Protein AF-A0A150FTP8-F1 (afdb_monomer_lite)

pLDDT: mean 82.49, std 13.51, range [44.56, 94.75]

Sequence (141 aa):
MAWLRERGCEWGYSCFSDAAGSGCEEAVEWLMARGCPMEANGYAYTAACRNGDLAMARLLRRLGVPWGPAGDVVSRALHDSPLPMVRWLLEAGCPVGDYEAARAAAVGRPSGREEALGLLEAHRQRTRGAVAGVGGPVGSY

Foldseek 3Di:
DVVVVVVPPQQDQCQLLVCLLVVPLVSNVVCLVVVNDADLQQSSLLSCLQVLPPVSNVSCVVSVRHNHDAQPSQLSSLQHGDLVSNLVCLVSVRHNDDLVSSLVSLCNHPDPSVVSVVSSVVSVVVVVVVVVPVDDDPDDD

Radius of gyration: 18.3 Å; chains: 1; bounding box: 52×51×44 Å

Structure (mmCIF, N/CA/C/O backbone):
data_AF-A0A150FTP8-F1
#
_entry.id   AF-A0A150FTP8-F1
#
loop_
_atom_site.group_PDB
_atom_site.id
_atom_site.type_symbol
_atom_site.label_atom_id
_atom_site.label_alt_id
_atom_site.label_comp_id
_atom_site.label_asym_id
_atom_site.label_entity_id
_atom_site.label_seq_id
_atom_site.pdbx_PDB_ins_code
_atom_site.Cartn_x
_atom_site.Cartn_y
_atom_site.Cartn_z
_atom_site.occupancy
_atom_site.B_iso_or_equiv
_atom_site.auth_seq_id
_atom_site.auth_comp_id
_atom_site.auth_asym_id
_atom_site.auth_atom_id
_atom_site.pdbx_PDB_model_num
ATOM 1 N N . MET A 1 1 ? 14.332 6.116 -25.114 1.00 53.44 1 MET A N 1
ATOM 2 C CA . MET A 1 1 ? 14.615 4.922 -24.279 1.00 53.44 1 MET A CA 1
ATOM 3 C C . MET A 1 1 ? 14.821 3.608 -25.051 1.00 53.44 1 MET A C 1
ATOM 5 O O . MET A 1 1 ? 15.335 2.671 -24.459 1.00 53.44 1 MET A O 1
ATOM 9 N N . ALA A 1 2 ? 14.499 3.493 -26.353 1.00 50.91 2 ALA A N 1
ATOM 10 C CA . ALA A 1 2 ? 14.759 2.261 -27.125 1.00 50.91 2 ALA A CA 1
ATOM 11 C C . ALA A 1 2 ? 16.260 1.916 -27.285 1.00 50.91 2 ALA A C 1
ATOM 13 O O . ALA A 1 2 ? 16.610 0.745 -27.350 1.00 50.91 2 ALA A O 1
ATOM 14 N N . TRP A 1 3 ? 17.136 2.925 -27.247 1.00 54.19 3 TRP A N 1
ATOM 15 C CA . TRP A 1 3 ? 18.585 2.791 -27.449 1.00 54.19 3 TRP A CA 1
ATOM 16 C C . TRP A 1 3 ? 19.330 2.027 -26.332 1.00 54.19 3 TRP A C 1
ATOM 18 O O . TRP A 1 3 ? 20.405 1.488 -26.568 1.00 54.19 3 TRP A O 1
ATOM 28 N N . LEU A 1 4 ? 18.766 1.939 -25.118 1.00 51.25 4 LEU A N 1
ATOM 29 C CA . LEU A 1 4 ? 19.388 1.217 -23.994 1.00 51.25 4 LEU A CA 1
ATOM 30 C C . LEU A 1 4 ? 19.169 -0.308 -24.062 1.00 51.25 4 LEU A C 1
ATOM 32 O O . LEU A 1 4 ? 20.025 -1.058 -23.598 1.00 51.25 4 LEU A O 1
ATOM 36 N N . ARG A 1 5 ? 18.081 -0.780 -24.699 1.00 49.16 5 ARG A N 1
ATOM 37 C CA . ARG A 1 5 ? 17.790 -2.224 -24.857 1.00 49.16 5 ARG A CA 1
ATOM 38 C C . ARG A 1 5 ? 18.794 -2.932 -25.763 1.00 49.16 5 ARG A C 1
ATOM 40 O O . ARG A 1 5 ? 19.133 -4.079 -25.506 1.00 49.16 5 ARG A O 1
ATOM 47 N N . GLU A 1 6 ? 19.270 -2.259 -26.807 1.00 49.81 6 GLU A N 1
ATOM 48 C CA . GLU A 1 6 ? 20.222 -2.837 -27.767 1.00 49.81 6 GLU A CA 1
ATOM 49 C C . GLU A 1 6 ? 21.639 -2.982 -27.197 1.00 49.81 6 GLU A C 1
ATOM 51 O O . GLU A 1 6 ? 22.459 -3.695 -27.765 1.00 49.81 6 GLU A O 1
ATOM 56 N N . ARG A 1 7 ? 21.934 -2.342 -26.057 1.00 50.38 7 ARG A N 1
ATOM 57 C CA . ARG A 1 7 ? 23.274 -2.330 -25.448 1.00 50.38 7 ARG A CA 1
ATOM 58 C C . ARG A 1 7 ? 23.405 -3.236 -24.222 1.00 50.38 7 ARG A C 1
ATOM 60 O O . ARG A 1 7 ? 24.397 -3.134 -23.511 1.00 50.38 7 ARG A O 1
ATOM 67 N N . GLY A 1 8 ? 22.431 -4.116 -23.976 1.00 47.84 8 GLY A N 1
ATOM 68 C CA . GLY A 1 8 ? 22.521 -5.112 -22.904 1.00 47.84 8 GLY A CA 1
ATOM 69 C C . GLY A 1 8 ? 22.407 -4.537 -21.491 1.00 47.84 8 GLY A C 1
ATOM 70 O O . GLY A 1 8 ? 22.819 -5.194 -20.541 1.00 47.84 8 GLY A O 1
ATOM 71 N N . CYS A 1 9 ? 21.850 -3.331 -21.324 1.00 48.56 9 CYS A N 1
ATOM 72 C CA . CYS A 1 9 ? 21.429 -2.881 -20.002 1.00 48.56 9 CYS A CA 1
ATOM 73 C C . CYS A 1 9 ? 20.197 -3.693 -19.603 1.00 48.56 9 CYS A C 1
ATOM 75 O O . CYS A 1 9 ? 19.076 -3.384 -20.015 1.00 48.56 9 CYS A O 1
ATOM 77 N N . GLU A 1 10 ? 20.433 -4.764 -18.846 1.00 59.09 10 GLU A N 1
ATOM 78 C CA . GLU A 1 10 ? 19.392 -5.482 -18.123 1.00 59.09 10 GLU A CA 1
ATOM 79 C C . GLU A 1 10 ? 18.539 -4.468 -17.356 1.00 59.09 10 GLU A C 1
ATOM 81 O O . GLU A 1 10 ? 19.054 -3.471 -16.837 1.00 59.09 10 GLU A O 1
ATOM 86 N N . TRP A 1 11 ? 17.223 -4.682 -17.345 1.00 64.19 11 TRP A N 1
ATOM 87 C CA . TRP A 1 11 ? 16.321 -3.868 -16.543 1.00 64.19 11 TRP A CA 1
ATOM 88 C C . TRP A 1 11 ? 16.862 -3.851 -15.118 1.00 64.19 11 TRP A C 1
ATOM 90 O O . TRP A 1 11 ? 16.977 -4.904 -14.491 1.00 64.19 11 TRP A O 1
ATOM 100 N N . GLY A 1 12 ? 17.231 -2.670 -14.621 1.00 66.25 12 GLY A N 1
ATOM 101 C CA . GLY A 1 12 ? 17.565 -2.538 -13.213 1.00 66.25 12 GLY A CA 1
ATOM 102 C C . GLY A 1 12 ? 16.376 -3.045 -12.407 1.00 66.25 12 GLY A C 1
ATOM 103 O O . GLY A 1 12 ? 15.234 -2.735 -12.752 1.00 66.25 12 GLY A O 1
ATOM 104 N N . TYR A 1 13 ? 16.635 -3.836 -11.364 1.00 64.75 13 TYR A N 1
ATOM 105 C CA . TYR A 1 13 ? 15.581 -4.425 -10.534 1.00 64.75 13 TYR A CA 1
ATOM 106 C C . TYR A 1 13 ? 14.560 -3.362 -10.069 1.00 64.75 13 TYR A C 1
ATOM 108 O O . TYR A 1 13 ? 13.361 -3.617 -10.120 1.00 64.75 13 TYR A O 1
ATOM 116 N N . SER A 1 14 ? 15.013 -2.127 -9.804 1.00 74.19 14 SER A N 1
ATOM 117 C CA . SER A 1 14 ? 14.173 -1.003 -9.371 1.00 74.19 14 SER A CA 1
ATOM 118 C C . SER A 1 14 ? 13.474 -0.209 -10.484 1.00 74.19 14 SER A C 1
ATOM 120 O O . SER A 1 14 ? 12.666 0.660 -10.175 1.00 74.19 14 SER A O 1
ATOM 122 N N . CYS A 1 15 ? 13.742 -0.451 -11.776 1.00 81.06 15 CYS A N 1
ATOM 123 C CA . CYS A 1 15 ? 13.248 0.422 -12.855 1.00 81.06 15 CYS A CA 1
ATOM 124 C C . CYS A 1 15 ? 11.716 0.548 -12.873 1.00 81.06 15 CYS A C 1
ATOM 126 O O . CYS A 1 15 ? 11.180 1.624 -13.138 1.00 81.06 15 CYS A O 1
ATOM 128 N N . PHE A 1 16 ? 11.009 -0.548 -12.591 1.00 83.56 16 PHE A N 1
ATOM 129 C CA . PHE A 1 16 ? 9.548 -0.557 -12.527 1.00 83.56 16 PHE A CA 1
ATOM 130 C C . PHE A 1 16 ? 9.026 0.215 -11.309 1.00 83.56 16 PHE A C 1
ATOM 132 O O . PHE A 1 16 ? 8.082 0.999 -11.407 1.00 83.56 16 PHE A O 1
ATOM 139 N N . SER A 1 17 ? 9.663 0.013 -10.162 1.00 80.88 17 SER A N 1
ATOM 140 C CA . SER A 1 17 ? 9.336 0.638 -8.884 1.00 80.88 17 SER A CA 1
ATOM 141 C C . SER A 1 17 ? 9.614 2.145 -8.902 1.00 80.88 17 SER A C 1
ATOM 143 O O . SER A 1 17 ? 8.811 2.917 -8.380 1.00 80.88 17 SER A O 1
ATOM 145 N N . ASP A 1 18 ? 10.689 2.568 -9.565 1.00 84.81 18 ASP A N 1
ATOM 146 C CA . ASP A 1 18 ? 11.039 3.973 -9.782 1.00 84.81 18 ASP A CA 1
ATOM 147 C C . ASP A 1 18 ? 10.026 4.661 -10.711 1.00 84.81 18 ASP A C 1
ATOM 149 O O . ASP A 1 18 ? 9.568 5.769 -10.422 1.00 84.81 18 ASP A O 1
ATOM 153 N N . ALA A 1 19 ? 9.596 3.985 -11.784 1.00 87.25 19 ALA A N 1
ATOM 154 C CA . ALA A 1 19 ? 8.534 4.486 -12.656 1.00 87.25 19 ALA A CA 1
ATOM 155 C C . ALA A 1 19 ? 7.211 4.651 -11.888 1.00 87.25 19 ALA A C 1
ATOM 157 O O . ALA A 1 19 ? 6.606 5.723 -11.934 1.00 87.25 19 ALA A O 1
ATOM 158 N N . ALA A 1 20 ? 6.810 3.645 -11.104 1.00 86.00 20 ALA A N 1
ATOM 159 C CA . ALA A 1 20 ? 5.631 3.732 -10.243 1.00 86.00 20 ALA A CA 1
ATOM 160 C C . ALA A 1 20 ? 5.752 4.864 -9.207 1.00 86.00 20 ALA A C 1
ATOM 162 O O . ALA A 1 20 ? 4.803 5.613 -8.985 1.00 86.00 20 ALA A O 1
ATOM 163 N N . GLY A 1 21 ? 6.934 5.039 -8.609 1.00 85.12 21 GLY A N 1
ATOM 164 C CA . GLY A 1 21 ? 7.209 6.108 -7.650 1.00 85.12 21 GLY A CA 1
ATOM 165 C C . GLY A 1 21 ? 7.217 7.512 -8.254 1.00 85.12 21 GLY A C 1
ATOM 166 O O . GLY A 1 21 ? 6.966 8.475 -7.532 1.00 85.12 21 GLY A O 1
ATOM 167 N N . SER A 1 22 ? 7.452 7.638 -9.560 1.00 87.12 22 SER A N 1
ATOM 168 C CA . SER A 1 22 ? 7.334 8.913 -10.278 1.00 87.12 22 SER A CA 1
ATOM 169 C C . SER A 1 22 ? 5.894 9.300 -10.634 1.00 87.12 22 SER A C 1
ATOM 171 O O . SER A 1 22 ? 5.664 10.446 -11.011 1.00 87.12 22 SER A O 1
ATOM 173 N N . GLY A 1 23 ? 4.935 8.370 -10.534 1.00 85.69 23 GLY A N 1
ATOM 174 C CA . GLY A 1 23 ? 3.545 8.592 -10.953 1.00 85.69 23 GLY A CA 1
ATOM 175 C C . GLY A 1 23 ? 3.334 8.583 -12.474 1.00 85.69 23 GLY A C 1
ATOM 176 O O . GLY A 1 23 ? 2.257 8.927 -12.946 1.00 85.69 23 GLY A O 1
ATOM 177 N N . CYS A 1 24 ? 4.340 8.200 -13.269 1.00 88.19 24 CYS A N 1
ATOM 178 C CA . CYS A 1 24 ? 4.229 8.168 -14.728 1.00 88.19 24 CYS A CA 1
ATOM 179 C C . CYS A 1 24 ? 3.599 6.849 -15.200 1.00 88.19 24 CYS A C 1
ATOM 181 O O . CYS A 1 24 ? 4.288 5.843 -15.390 1.00 88.19 24 CYS A O 1
ATOM 183 N N . GLU A 1 25 ? 2.279 6.861 -15.387 1.00 88.88 25 GLU A N 1
ATOM 184 C CA . GLU A 1 25 ? 1.495 5.713 -15.858 1.00 88.88 25 GLU A CA 1
ATOM 185 C C . GLU A 1 25 ? 2.007 5.179 -17.201 1.00 88.88 25 GLU A C 1
ATOM 187 O O . GLU A 1 25 ? 2.210 3.973 -17.354 1.00 88.88 25 GLU A O 1
ATOM 192 N N . GLU A 1 26 ? 2.327 6.070 -18.144 1.00 87.69 26 GLU A N 1
ATOM 193 C CA . GLU A 1 26 ? 2.832 5.684 -19.461 1.00 87.69 26 GLU A CA 1
ATOM 194 C C . GLU A 1 26 ? 4.178 4.962 -19.367 1.00 87.69 26 GLU A C 1
ATOM 196 O O . GLU A 1 26 ? 4.428 4.016 -20.117 1.00 87.69 26 GLU A O 1
ATOM 201 N N . ALA A 1 27 ? 5.053 5.371 -18.441 1.00 87.00 27 ALA A N 1
ATOM 202 C CA . ALA A 1 27 ? 6.328 4.694 -18.230 1.00 87.00 27 ALA A CA 1
ATOM 203 C C . ALA A 1 27 ? 6.119 3.279 -17.674 1.00 87.00 27 ALA A C 1
ATOM 205 O O . ALA A 1 27 ? 6.770 2.342 -18.137 1.00 87.00 27 ALA A O 1
ATOM 206 N N . VAL A 1 28 ? 5.190 3.107 -16.730 1.00 86.81 28 VAL A N 1
ATOM 207 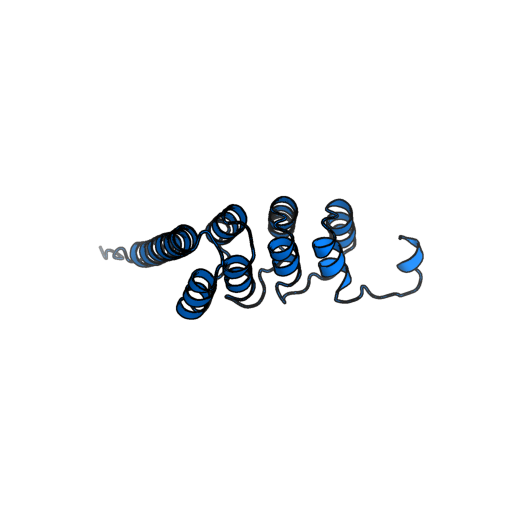C CA . VAL A 1 28 ? 4.857 1.799 -16.147 1.00 86.81 28 VAL A CA 1
ATOM 208 C C . VAL A 1 28 ? 4.267 0.858 -17.202 1.00 86.81 28 VAL A C 1
ATOM 210 O O . VAL A 1 28 ? 4.727 -0.279 -17.336 1.00 86.81 28 VAL A O 1
ATOM 213 N N . GLU A 1 29 ? 3.308 1.326 -18.003 1.00 87.75 29 GLU A N 1
ATOM 214 C CA . GLU A 1 29 ? 2.731 0.532 -19.096 1.00 87.75 29 GLU A CA 1
ATOM 215 C C . GLU A 1 29 ? 3.783 0.172 -20.153 1.00 87.75 29 GLU A C 1
ATOM 217 O O . GLU A 1 29 ? 3.853 -0.972 -20.612 1.00 87.75 29 GLU A O 1
ATOM 222 N N . TRP A 1 30 ? 4.656 1.120 -20.503 1.00 85.75 30 TRP A N 1
ATOM 223 C CA . TRP A 1 30 ? 5.727 0.905 -21.472 1.00 85.75 30 TRP A CA 1
ATOM 224 C C . TRP A 1 30 ? 6.757 -0.129 -21.000 1.00 85.75 30 TRP A C 1
ATOM 226 O O . TRP A 1 30 ? 7.233 -0.935 -21.807 1.00 85.75 30 TRP A O 1
ATOM 236 N N . LEU A 1 31 ? 7.101 -0.119 -19.707 1.00 85.12 31 LEU A N 1
ATOM 237 C CA . LEU A 1 31 ? 7.992 -1.104 -19.091 1.00 85.12 31 LEU A CA 1
ATOM 238 C C . LEU A 1 31 ? 7.350 -2.494 -19.076 1.00 85.12 31 LEU A C 1
ATOM 240 O O . LEU A 1 31 ? 7.994 -3.468 -19.474 1.00 85.12 31 LEU A O 1
ATOM 244 N N . MET A 1 32 ? 6.072 -2.582 -18.696 1.00 83.12 32 ME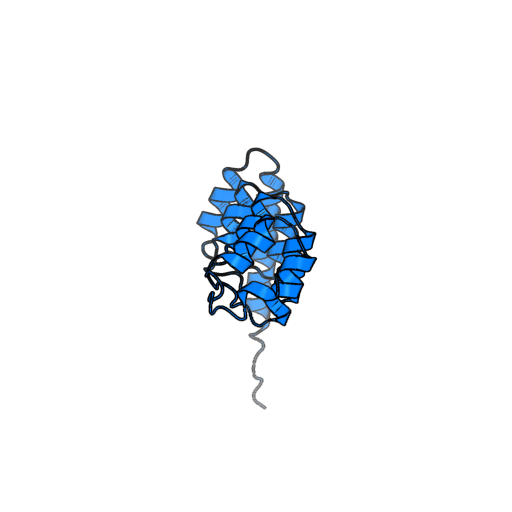T A N 1
ATOM 245 C CA . MET A 1 32 ? 5.322 -3.840 -18.689 1.00 83.12 32 MET A CA 1
ATOM 246 C C . MET A 1 32 ? 5.248 -4.449 -20.096 1.00 83.12 32 MET A C 1
ATOM 248 O O . MET A 1 32 ? 5.615 -5.608 -20.287 1.00 83.12 32 MET A O 1
ATOM 252 N N . ALA A 1 33 ? 4.900 -3.651 -21.110 1.00 85.38 33 ALA A N 1
ATOM 253 C CA . ALA A 1 33 ? 4.811 -4.101 -22.502 1.00 85.38 33 ALA A CA 1
ATOM 254 C C . ALA A 1 33 ? 6.141 -4.637 -23.071 1.00 85.38 33 ALA A C 1
ATOM 256 O O . ALA A 1 33 ? 6.156 -5.340 -24.081 1.00 85.38 33 ALA A O 1
ATOM 257 N N . ARG A 1 34 ? 7.275 -4.303 -22.445 1.00 83.12 34 ARG A N 1
ATOM 258 C CA . ARG A 1 34 ? 8.613 -4.769 -22.834 1.00 83.12 34 ARG A CA 1
ATOM 259 C C . ARG A 1 34 ? 9.136 -5.923 -21.979 1.00 83.12 34 ARG A C 1
ATOM 261 O O . ARG A 1 34 ? 10.291 -6.310 -22.158 1.00 83.12 34 ARG A O 1
ATOM 268 N N . GLY A 1 35 ? 8.306 -6.468 -21.092 1.00 80.00 35 GLY A N 1
ATOM 269 C CA . GLY A 1 35 ? 8.662 -7.586 -20.225 1.00 80.00 35 GLY A CA 1
ATOM 270 C C . GLY A 1 35 ? 9.612 -7.197 -19.095 1.00 80.00 35 GLY A C 1
ATOM 271 O O . GLY A 1 35 ? 10.415 -8.027 -18.677 1.00 80.00 35 GLY A O 1
ATOM 272 N N . CYS A 1 36 ? 9.565 -5.945 -18.621 1.00 80.62 36 CYS A N 1
ATOM 273 C CA . CYS A 1 36 ? 10.291 -5.565 -17.412 1.00 80.62 36 CYS A CA 1
ATOM 274 C C . CYS A 1 36 ? 9.794 -6.431 -16.239 1.00 80.62 36 CYS A C 1
ATOM 276 O O . CYS A 1 36 ? 8.581 -6.480 -16.006 1.00 80.62 36 CYS A O 1
ATOM 278 N N . PRO A 1 37 ? 10.687 -7.119 -15.506 1.00 77.12 37 PRO A N 1
ATOM 279 C CA . PRO A 1 37 ? 10.282 -7.914 -14.358 1.00 77.12 37 PRO A CA 1
ATOM 280 C C . PRO A 1 37 ? 9.666 -7.005 -13.291 1.00 77.12 37 PRO A C 1
ATOM 282 O O . PRO A 1 37 ? 10.197 -5.942 -12.974 1.00 77.12 37 PRO A O 1
ATOM 285 N N . MET A 1 38 ? 8.524 -7.429 -12.756 1.00 80.25 38 MET A N 1
ATOM 286 C CA . MET A 1 38 ? 7.873 -6.760 -11.635 1.00 80.25 38 MET A CA 1
ATOM 287 C C . MET A 1 38 ? 8.478 -7.284 -10.336 1.00 80.25 38 MET A C 1
ATOM 289 O O . MET A 1 38 ? 8.531 -8.496 -10.115 1.00 80.25 38 MET A O 1
ATOM 293 N N . GLU A 1 39 ? 8.911 -6.382 -9.460 1.00 78.31 39 GLU A N 1
ATOM 294 C CA . GLU A 1 39 ? 9.408 -6.777 -8.147 1.00 78.31 39 GLU A CA 1
ATOM 295 C C . GLU A 1 39 ? 8.267 -7.339 -7.288 1.00 78.31 39 GLU A C 1
ATOM 297 O O . GLU A 1 39 ? 7.235 -6.699 -7.080 1.00 78.31 39 GLU A O 1
ATOM 302 N N . ALA A 1 40 ? 8.473 -8.529 -6.725 1.00 78.75 40 ALA A N 1
ATOM 303 C CA . ALA A 1 40 ? 7.529 -9.156 -5.799 1.00 78.75 40 ALA A CA 1
ATOM 304 C C . ALA A 1 40 ? 7.671 -8.657 -4.348 1.00 78.75 40 ALA A C 1
ATOM 306 O O . ALA A 1 40 ? 7.211 -9.314 -3.422 1.00 78.75 40 ALA A O 1
ATOM 307 N N . ASN A 1 41 ? 8.321 -7.511 -4.139 1.00 82.88 41 ASN A N 1
ATOM 308 C CA . ASN A 1 41 ? 8.568 -6.912 -2.825 1.00 82.88 41 ASN A CA 1
ATOM 309 C C . ASN A 1 41 ? 7.471 -5.911 -2.399 1.00 82.88 41 ASN A C 1
ATOM 311 O O . ASN A 1 41 ? 7.510 -5.414 -1.280 1.00 82.88 41 ASN A O 1
ATOM 315 N N . GLY A 1 42 ? 6.504 -5.590 -3.272 1.00 85.31 42 GLY A N 1
ATOM 316 C CA . GLY A 1 42 ? 5.430 -4.631 -2.976 1.00 85.31 42 GLY A CA 1
ATOM 317 C C . GLY A 1 42 ? 5.851 -3.155 -3.003 1.00 85.31 42 GLY A C 1
ATOM 318 O O . GLY A 1 42 ? 5.064 -2.273 -2.640 1.00 85.31 42 GLY A O 1
ATOM 319 N N . TYR A 1 43 ? 7.075 -2.844 -3.443 1.00 88.00 43 TYR A N 1
ATOM 320 C CA . TYR A 1 43 ? 7.616 -1.485 -3.394 1.00 88.00 43 TYR A CA 1
ATOM 321 C C . TYR A 1 43 ? 6.856 -0.514 -4.304 1.00 88.00 43 TYR A C 1
ATOM 323 O O . TYR A 1 43 ? 6.607 0.623 -3.909 1.00 88.00 43 TYR A O 1
ATOM 331 N N . ALA A 1 44 ? 6.394 -0.970 -5.474 1.00 89.38 44 ALA A N 1
ATOM 332 C CA . ALA A 1 44 ? 5.584 -0.156 -6.383 1.00 89.38 44 ALA A CA 1
ATOM 333 C C . ALA A 1 44 ? 4.296 0.360 -5.708 1.00 89.38 44 ALA A C 1
ATOM 335 O O . ALA A 1 44 ? 3.984 1.549 -5.783 1.00 89.38 44 ALA A O 1
ATOM 336 N N . TYR A 1 45 ? 3.589 -0.504 -4.967 1.00 90.88 45 TYR A N 1
ATOM 337 C CA . TYR A 1 45 ? 2.420 -0.085 -4.191 1.00 90.88 45 TYR A CA 1
ATOM 338 C C . TYR A 1 45 ? 2.806 0.822 -3.031 1.00 90.88 45 TYR A C 1
ATOM 340 O O . TYR A 1 45 ? 2.119 1.804 -2.773 1.00 90.88 45 TYR A O 1
ATOM 348 N N . THR A 1 46 ? 3.915 0.532 -2.350 1.00 89.81 46 THR A N 1
ATOM 349 C CA . THR A 1 46 ? 4.416 1.377 -1.259 1.00 89.81 46 THR A CA 1
ATOM 350 C C . THR A 1 46 ? 4.723 2.796 -1.744 1.00 89.81 46 THR A C 1
ATOM 352 O O . THR A 1 46 ? 4.391 3.763 -1.059 1.00 89.81 46 THR A O 1
ATOM 355 N N . ALA A 1 47 ? 5.311 2.940 -2.932 1.00 89.69 47 ALA A N 1
ATOM 356 C CA . ALA A 1 47 ? 5.593 4.231 -3.545 1.00 89.69 47 ALA A CA 1
ATOM 357 C C . ALA A 1 47 ? 4.298 4.984 -3.898 1.00 89.69 47 ALA A C 1
ATOM 359 O O . ALA A 1 47 ? 4.131 6.130 -3.479 1.00 89.69 47 ALA A O 1
ATOM 360 N N . ALA A 1 48 ? 3.337 4.314 -4.546 1.00 91.56 48 ALA A N 1
ATOM 361 C CA . ALA A 1 48 ? 2.017 4.885 -4.827 1.00 91.56 48 ALA A CA 1
ATOM 362 C C . ALA A 1 48 ? 1.286 5.317 -3.540 1.00 91.56 48 ALA A C 1
ATOM 364 O O . ALA A 1 48 ? 0.708 6.401 -3.472 1.00 91.56 48 ALA A O 1
ATOM 365 N N . CYS A 1 49 ? 1.378 4.514 -2.475 1.00 90.75 49 CYS A N 1
ATOM 366 C CA . CYS A 1 49 ? 0.819 4.826 -1.162 1.00 90.75 49 CYS A CA 1
ATOM 367 C C . CYS A 1 49 ? 1.448 6.089 -0.561 1.00 90.75 49 CYS A C 1
ATOM 369 O O . CYS A 1 49 ? 0.719 6.965 -0.093 1.00 90.75 49 CYS A O 1
ATOM 371 N N . ARG A 1 50 ? 2.781 6.217 -0.591 1.00 88.19 50 ARG A N 1
ATOM 372 C CA . ARG A 1 50 ? 3.485 7.406 -0.077 1.00 88.19 50 ARG A CA 1
ATOM 373 C C . ARG A 1 50 ? 3.107 8.680 -0.827 1.00 88.19 50 ARG A C 1
ATOM 375 O O . ARG A 1 50 ? 2.983 9.726 -0.202 1.00 88.19 50 ARG A O 1
ATOM 382 N N . ASN A 1 51 ? 2.891 8.578 -2.135 1.00 87.81 51 ASN A N 1
ATOM 383 C CA . ASN A 1 51 ? 2.475 9.707 -2.964 1.00 87.81 51 ASN A CA 1
ATOM 384 C C . ASN A 1 51 ? 0.964 9.993 -2.870 1.00 87.81 51 ASN A C 1
ATOM 386 O O . ASN A 1 51 ? 0.506 11.029 -3.343 1.00 87.81 51 ASN A O 1
ATOM 390 N N . GLY A 1 52 ? 0.177 9.083 -2.284 1.00 88.69 52 GLY A N 1
ATOM 391 C CA . GLY A 1 52 ? -1.286 9.148 -2.305 1.00 88.69 52 GLY A CA 1
ATOM 392 C C . GLY A 1 52 ? -1.889 8.930 -3.698 1.00 88.69 52 GLY A C 1
ATOM 393 O O . GLY A 1 52 ? -3.046 9.281 -3.924 1.00 88.69 52 GLY A O 1
ATOM 394 N N . ASP A 1 53 ? -1.124 8.347 -4.620 1.00 91.75 53 ASP A N 1
ATOM 395 C CA . ASP A 1 53 ? -1.483 8.196 -6.026 1.00 91.75 53 ASP A CA 1
ATOM 396 C C . ASP A 1 53 ? -2.370 6.964 -6.246 1.00 91.75 53 ASP A C 1
ATOM 398 O O . ASP A 1 53 ? -1.921 5.843 -6.514 1.00 91.75 53 ASP A O 1
ATOM 402 N N . LEU A 1 54 ? -3.676 7.175 -6.083 1.00 92.19 54 LEU A N 1
ATOM 403 C CA . LEU A 1 54 ? -4.679 6.129 -6.256 1.00 92.19 54 LEU A CA 1
ATOM 404 C C . LEU A 1 54 ? -4.793 5.653 -7.712 1.00 92.19 54 LEU A C 1
ATOM 406 O O . LEU A 1 54 ? -5.188 4.507 -7.937 1.00 92.19 54 LEU A O 1
ATOM 410 N N . ALA A 1 55 ? -4.472 6.506 -8.688 1.00 92.06 55 ALA A N 1
ATOM 411 C CA . ALA A 1 55 ? -4.514 6.144 -10.100 1.00 92.06 55 ALA A CA 1
ATOM 412 C C . ALA A 1 55 ? -3.405 5.132 -10.411 1.00 92.06 55 ALA A C 1
ATOM 414 O O . ALA A 1 55 ? -3.700 4.031 -10.887 1.00 92.06 55 ALA A O 1
ATOM 415 N N . MET A 1 56 ? -2.180 5.416 -9.961 1.00 92.75 56 MET A N 1
ATOM 416 C CA . MET A 1 56 ? -1.062 4.482 -10.051 1.00 92.75 56 MET A CA 1
ATOM 417 C C . MET A 1 56 ? -1.354 3.169 -9.316 1.00 92.75 56 MET A C 1
ATOM 419 O O . MET A 1 56 ? -1.157 2.092 -9.871 1.00 92.75 56 MET A O 1
ATOM 423 N N . ALA A 1 57 ? -1.896 3.213 -8.094 1.00 92.44 57 ALA A N 1
ATOM 424 C CA . ALA A 1 57 ? -2.231 1.991 -7.357 1.00 92.44 57 ALA A CA 1
ATOM 425 C C . ALA A 1 57 ? -3.237 1.099 -8.119 1.00 92.44 57 ALA A C 1
ATOM 427 O O . ALA A 1 57 ? -3.074 -0.124 -8.182 1.00 92.44 57 ALA A O 1
ATOM 428 N N . ARG A 1 58 ? -4.246 1.702 -8.763 1.00 93.38 58 ARG A N 1
ATOM 429 C CA . ARG A 1 58 ? -5.208 0.989 -9.621 1.00 93.38 58 ARG A CA 1
ATOM 430 C C . ARG A 1 58 ? -4.560 0.432 -10.881 1.00 93.38 58 ARG A C 1
ATOM 432 O O . ARG A 1 58 ? -4.872 -0.700 -11.255 1.00 93.38 58 ARG A O 1
ATOM 439 N N . LEU A 1 59 ? -3.664 1.191 -11.509 1.00 92.31 59 LEU A N 1
ATOM 440 C CA . LEU A 1 59 ? -2.902 0.735 -12.665 1.00 92.31 59 LEU A CA 1
ATOM 441 C C . LEU A 1 59 ? -2.065 -0.496 -12.306 1.00 92.31 59 LEU A C 1
ATOM 443 O O . LEU A 1 59 ? -2.215 -1.535 -12.943 1.00 92.31 59 LEU A O 1
ATOM 447 N N . LEU A 1 60 ? -1.275 -0.431 -11.230 1.00 91.56 60 LEU A N 1
ATOM 448 C CA . LEU A 1 60 ? -0.476 -1.559 -10.735 1.00 91.56 60 LEU A CA 1
ATOM 449 C C . LEU A 1 60 ? -1.342 -2.805 -10.504 1.00 91.56 60 LEU A C 1
ATOM 451 O O . LEU A 1 60 ? -0.962 -3.915 -10.886 1.00 91.56 60 LEU A O 1
ATOM 455 N N . ARG A 1 61 ? -2.551 -2.622 -9.956 1.00 92.75 61 ARG A N 1
ATOM 456 C CA . ARG A 1 61 ? -3.491 -3.726 -9.748 1.00 92.75 61 ARG A CA 1
ATOM 457 C C . ARG A 1 61 ? -4.007 -4.319 -11.055 1.00 92.75 61 ARG A C 1
ATOM 459 O O . ARG A 1 61 ? -4.081 -5.541 -11.165 1.00 92.75 61 ARG A O 1
ATOM 466 N N . ARG A 1 62 ? -4.336 -3.482 -12.041 1.00 91.50 62 ARG A N 1
ATOM 467 C CA . ARG A 1 62 ? -4.759 -3.914 -13.384 1.00 91.50 62 ARG A CA 1
ATOM 468 C C . ARG A 1 62 ? -3.650 -4.672 -14.113 1.00 91.50 62 ARG A C 1
ATOM 470 O O . ARG A 1 62 ? -3.942 -5.628 -14.823 1.00 91.50 62 ARG A O 1
ATOM 477 N N . LEU A 1 63 ? -2.398 -4.266 -13.912 1.00 88.56 63 LEU A N 1
ATOM 478 C CA . LEU A 1 63 ? -1.214 -4.909 -14.485 1.00 88.56 63 LEU A CA 1
ATOM 479 C C . LEU A 1 63 ? -0.834 -6.222 -13.778 1.00 88.56 63 LEU A C 1
ATOM 481 O O . LEU A 1 63 ? 0.070 -6.916 -14.230 1.00 88.56 63 LEU A O 1
ATOM 485 N N . GLY A 1 64 ? -1.521 -6.585 -12.690 1.00 88.44 64 GLY A N 1
ATOM 486 C CA . GLY A 1 64 ? -1.262 -7.826 -11.962 1.00 88.44 64 GLY A CA 1
ATOM 487 C C . GLY A 1 64 ? -0.002 -7.781 -11.098 1.00 88.44 64 GLY A C 1
ATOM 488 O O . GLY A 1 64 ? 0.533 -8.833 -10.753 1.00 88.44 64 GLY A O 1
ATOM 489 N N . VAL A 1 65 ? 0.466 -6.584 -10.726 1.00 89.12 65 VAL A N 1
ATOM 490 C CA . VAL A 1 65 ? 1.634 -6.429 -9.853 1.00 89.12 65 VAL A CA 1
ATOM 491 C C . VAL A 1 65 ? 1.324 -7.080 -8.497 1.00 89.12 65 VAL A C 1
ATOM 493 O O . VAL A 1 65 ? 0.275 -6.782 -7.905 1.00 89.12 65 VAL A O 1
ATOM 496 N N . PRO A 1 66 ? 2.197 -7.966 -7.986 1.00 89.88 66 PRO A N 1
ATOM 497 C CA . PRO A 1 66 ? 2.007 -8.606 -6.690 1.00 89.88 66 PRO A CA 1
ATOM 498 C C . PRO A 1 66 ? 2.072 -7.585 -5.550 1.00 89.88 66 PRO A C 1
ATOM 500 O O . PRO A 1 66 ? 2.881 -6.660 -5.565 1.00 89.88 66 PRO A O 1
ATOM 503 N N . TRP A 1 67 ? 1.246 -7.785 -4.521 1.00 89.12 67 TRP A N 1
ATOM 504 C CA . TRP A 1 67 ? 1.245 -6.937 -3.322 1.00 89.12 67 TRP A CA 1
ATOM 505 C C . TRP A 1 67 ? 2.565 -6.983 -2.547 1.00 89.12 67 TRP A C 1
ATOM 507 O O . TRP A 1 67 ? 2.875 -6.043 -1.827 1.00 89.12 67 TRP A O 1
ATOM 517 N N . GLY A 1 68 ? 3.331 -8.063 -2.700 1.00 88.31 68 GLY A N 1
ATOM 518 C CA . GLY A 1 68 ? 4.520 -8.336 -1.907 1.00 88.31 68 GLY A CA 1
ATOM 519 C C . GLY A 1 68 ? 4.206 -9.033 -0.5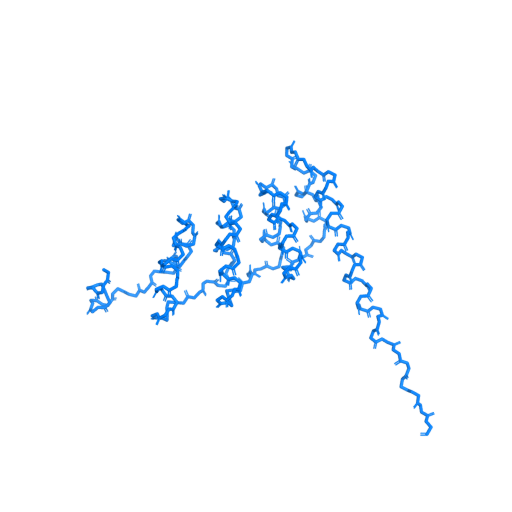83 1.00 88.31 68 GLY A C 1
ATOM 520 O O . GLY A 1 68 ? 3.156 -9.678 -0.469 1.00 88.31 68 GLY A O 1
ATOM 521 N N . PRO A 1 69 ? 5.121 -8.959 0.398 1.00 88.31 69 PRO A N 1
ATOM 522 C CA . PRO A 1 69 ? 4.925 -9.561 1.708 1.00 88.31 69 PRO A CA 1
ATOM 523 C C . PRO A 1 69 ? 3.631 -9.070 2.366 1.00 88.31 69 PRO A C 1
ATOM 525 O O . PRO A 1 69 ? 3.275 -7.890 2.312 1.00 88.31 69 PRO A O 1
ATOM 528 N N . ALA A 1 70 ? 2.898 -10.001 2.976 1.00 88.12 70 ALA A N 1
ATOM 529 C CA . ALA A 1 70 ? 1.623 -9.695 3.608 1.00 88.12 70 ALA A CA 1
ATOM 530 C C . ALA A 1 70 ? 1.803 -8.676 4.743 1.00 88.12 70 ALA A C 1
ATOM 532 O O . ALA A 1 70 ? 2.616 -8.878 5.638 1.00 88.12 70 ALA A O 1
ATOM 533 N N . GLY A 1 71 ? 0.997 -7.615 4.728 1.00 87.69 71 GLY A N 1
ATOM 534 C CA . GLY A 1 71 ? 0.989 -6.571 5.751 1.00 87.69 71 GLY A CA 1
ATOM 535 C C . GLY A 1 71 ? 1.893 -5.370 5.482 1.00 87.69 71 GLY A C 1
ATOM 536 O O . GLY A 1 71 ? 1.591 -4.301 6.009 1.00 87.69 71 GLY A O 1
ATOM 537 N N . ASP A 1 72 ? 2.906 -5.469 4.617 1.00 88.75 72 ASP A N 1
ATOM 538 C CA . ASP A 1 72 ? 3.852 -4.364 4.383 1.00 88.75 72 ASP A CA 1
ATOM 539 C C . ASP A 1 72 ? 3.169 -3.144 3.750 1.00 88.75 72 ASP A C 1
ATOM 541 O O . ASP A 1 72 ? 3.189 -2.039 4.302 1.00 88.75 72 ASP A O 1
ATOM 545 N N . VAL A 1 73 ? 2.494 -3.354 2.615 1.00 91.56 73 VAL A N 1
ATOM 546 C CA . VAL A 1 73 ? 1.793 -2.285 1.884 1.00 91.56 73 VAL A CA 1
ATOM 547 C C . VAL A 1 73 ? 0.685 -1.674 2.742 1.00 91.56 73 VAL A C 1
ATOM 549 O O . VAL A 1 73 ? 0.566 -0.452 2.830 1.00 91.56 73 VAL A O 1
ATOM 552 N N . VAL A 1 74 ? -0.107 -2.519 3.413 1.00 91.94 74 VAL A N 1
ATOM 553 C CA . VAL A 1 74 ? -1.243 -2.079 4.236 1.00 91.94 74 VAL A CA 1
ATOM 554 C C . VAL A 1 74 ? -0.769 -1.287 5.449 1.00 91.94 74 VAL A C 1
ATOM 556 O O . VAL A 1 74 ? -1.298 -0.208 5.691 1.00 91.94 74 VAL A O 1
ATOM 559 N N . SER A 1 75 ? 0.242 -1.761 6.180 1.00 91.06 75 SER A N 1
ATOM 560 C CA . SER A 1 75 ? 0.760 -1.066 7.368 1.00 91.06 75 SER A CA 1
ATOM 561 C C . SER A 1 75 ? 1.327 0.304 7.010 1.00 91.06 75 SER A C 1
ATOM 563 O O . SER A 1 75 ? 1.077 1.287 7.706 1.00 91.06 75 SER A O 1
ATOM 565 N N . ARG A 1 76 ? 2.036 0.408 5.880 1.00 89.12 76 ARG A N 1
ATOM 566 C CA . ARG A 1 76 ? 2.585 1.683 5.407 1.00 89.12 76 ARG A CA 1
ATOM 567 C C . ARG A 1 76 ? 1.487 2.647 4.968 1.00 89.12 76 ARG A C 1
ATOM 569 O O . ARG A 1 76 ? 1.505 3.814 5.358 1.00 89.12 76 ARG A O 1
ATOM 576 N N . ALA A 1 77 ? 0.495 2.146 4.232 1.00 91.06 77 ALA A N 1
ATOM 577 C CA . ALA A 1 77 ? -0.658 2.941 3.831 1.00 91.06 77 ALA A CA 1
ATOM 578 C C . ALA A 1 77 ? -1.472 3.424 5.036 1.00 91.06 77 ALA A C 1
ATOM 580 O O . ALA A 1 77 ? -1.908 4.576 5.090 1.00 91.06 77 ALA A O 1
ATOM 581 N N . LEU A 1 78 ? -1.626 2.557 6.036 1.00 91.06 78 LEU A N 1
ATOM 582 C CA . LEU A 1 78 ? -2.285 2.864 7.295 1.00 91.06 78 LEU A CA 1
ATOM 583 C C . LEU A 1 78 ? -1.526 3.864 8.142 1.00 91.06 78 LEU A C 1
ATOM 585 O O . LEU A 1 78 ? -2.184 4.454 8.976 1.00 91.06 78 LEU A O 1
ATOM 589 N N . HIS A 1 79 ? -0.241 4.121 7.931 1.00 88.12 79 HIS A N 1
ATOM 590 C CA . HIS A 1 79 ? 0.469 5.172 8.658 1.00 88.12 79 HIS A CA 1
ATOM 591 C C . HIS A 1 79 ? 0.392 6.525 7.928 1.00 88.12 79 HIS A C 1
ATOM 593 O O . HIS A 1 79 ? -0.050 7.516 8.510 1.00 88.12 79 HIS A O 1
ATOM 599 N N . ASP A 1 80 ? 0.739 6.554 6.635 1.00 86.50 80 ASP A N 1
ATOM 600 C CA . ASP A 1 80 ? 1.033 7.812 5.924 1.00 86.50 80 ASP A CA 1
ATOM 601 C C . ASP A 1 80 ? 0.081 8.152 4.766 1.00 86.50 80 ASP A C 1
ATOM 603 O O . ASP A 1 80 ? 0.054 9.292 4.306 1.00 86.50 80 ASP A O 1
ATOM 607 N N . SER A 1 81 ? -0.723 7.207 4.269 1.00 89.25 81 SER A N 1
ATOM 608 C CA . SER A 1 81 ? -1.486 7.414 3.025 1.00 89.25 81 SER A CA 1
ATOM 609 C C . SER A 1 81 ? -2.894 7.946 3.253 1.00 89.25 81 SER A C 1
ATOM 611 O O . SER A 1 81 ? -3.509 7.586 4.251 1.00 89.25 81 SER A O 1
ATOM 613 N N . PRO A 1 82 ? -3.484 8.715 2.322 1.00 91.25 82 PRO A N 1
ATOM 614 C CA . PRO A 1 82 ? -4.868 9.178 2.434 1.00 91.25 82 PRO A CA 1
ATOM 615 C C . PRO A 1 82 ? -5.866 8.039 2.711 1.00 91.25 82 PRO A C 1
ATOM 617 O O . PRO A 1 82 ? -5.747 6.949 2.154 1.00 91.25 82 PRO A O 1
ATOM 620 N N . LEU A 1 83 ? -6.900 8.289 3.519 1.00 91.25 83 LEU A N 1
ATOM 621 C CA . LEU A 1 83 ? -7.922 7.281 3.849 1.00 91.25 83 LEU A CA 1
ATOM 622 C C . LEU A 1 83 ? -8.603 6.635 2.624 1.00 91.25 83 LEU A C 1
ATOM 624 O O . LEU A 1 83 ? -8.835 5.424 2.665 1.00 91.25 83 LEU A O 1
ATOM 628 N N . PRO A 1 84 ? -8.860 7.353 1.507 1.00 92.81 84 PRO A N 1
ATOM 629 C CA . PRO A 1 84 ? -9.345 6.719 0.280 1.00 92.81 84 PRO A CA 1
ATOM 630 C C . PRO A 1 84 ? -8.401 5.644 -0.278 1.00 92.81 84 PRO A C 1
ATOM 632 O O . PRO A 1 84 ? -8.876 4.633 -0.791 1.00 92.81 84 PRO A O 1
ATOM 635 N N . MET A 1 85 ? -7.081 5.822 -0.139 1.00 92.12 85 MET A N 1
ATOM 636 C CA . MET A 1 85 ? -6.088 4.812 -0.523 1.00 92.12 85 MET A CA 1
ATOM 637 C C . MET A 1 85 ? -6.212 3.570 0.363 1.00 92.12 85 MET A C 1
ATOM 639 O O . MET A 1 85 ? -6.297 2.455 -0.144 1.00 92.12 85 MET A O 1
ATOM 643 N N . VAL A 1 86 ? -6.284 3.760 1.684 1.00 92.81 86 VAL A N 1
ATOM 644 C CA . VAL A 1 86 ? -6.441 2.661 2.652 1.00 92.81 86 VAL A CA 1
ATOM 645 C C . VAL A 1 86 ? -7.717 1.865 2.374 1.00 92.81 86 VAL A C 1
ATOM 647 O O . VAL A 1 86 ? -7.678 0.638 2.293 1.00 92.81 86 VAL A O 1
ATOM 650 N N . ARG A 1 87 ? -8.845 2.558 2.183 1.00 93.75 87 ARG A N 1
ATOM 651 C CA . ARG A 1 87 ? -10.135 1.943 1.848 1.00 93.75 87 ARG A CA 1
ATOM 652 C C . ARG A 1 87 ? -10.023 1.087 0.589 1.00 93.75 87 ARG A C 1
ATOM 654 O O . ARG A 1 87 ? -10.404 -0.081 0.611 1.00 93.75 87 ARG A O 1
ATOM 661 N N . TRP A 1 88 ? -9.449 1.653 -0.470 1.00 94.75 88 TRP A N 1
ATOM 662 C CA . TRP A 1 88 ? -9.282 0.954 -1.737 1.00 94.75 88 TRP A CA 1
ATOM 663 C C . TRP A 1 88 ? -8.376 -0.280 -1.614 1.00 94.75 88 TRP A C 1
ATOM 665 O O . TRP A 1 88 ? -8.731 -1.332 -2.135 1.00 94.75 88 TRP A O 1
ATOM 675 N N . LEU A 1 89 ? -7.256 -0.206 -0.883 1.00 93.00 89 LEU A N 1
ATOM 676 C CA . LEU A 1 89 ? -6.365 -1.357 -0.669 1.00 93.00 89 LEU A CA 1
ATOM 677 C C . LEU A 1 89 ? -7.089 -2.529 0.007 1.00 93.00 89 LEU A C 1
ATOM 679 O O . LEU A 1 89 ? -6.951 -3.678 -0.417 1.00 93.00 89 LEU A O 1
ATOM 683 N N . LEU A 1 90 ? -7.887 -2.241 1.038 1.00 92.06 90 LEU A N 1
ATOM 684 C CA . LEU A 1 90 ? -8.657 -3.257 1.759 1.00 92.06 90 LEU A CA 1
ATOM 685 C C . LEU A 1 90 ? -9.777 -3.861 0.899 1.00 92.06 90 LEU A C 1
ATOM 687 O O . LEU A 1 90 ? -10.095 -5.040 1.048 1.00 92.06 90 LEU A O 1
ATOM 691 N N . GLU A 1 91 ? -10.383 -3.077 0.007 1.00 91.25 91 GLU A N 1
ATOM 692 C CA . GLU A 1 91 ? -11.390 -3.550 -0.955 1.00 91.25 91 GLU A CA 1
ATOM 693 C C . GLU A 1 91 ? -10.771 -4.363 -2.098 1.00 91.25 91 GLU A C 1
ATOM 695 O O . GLU A 1 91 ? -11.341 -5.368 -2.516 1.00 91.25 91 GLU A O 1
ATOM 700 N N . ALA A 1 92 ? -9.575 -3.988 -2.557 1.00 90.56 92 ALA A N 1
ATOM 701 C CA . ALA A 1 92 ? -8.825 -4.696 -3.593 1.00 90.56 92 ALA A CA 1
ATOM 702 C C . ALA A 1 92 ? -8.249 -6.048 -3.121 1.00 90.56 92 ALA A C 1
ATOM 704 O O . ALA A 1 92 ? -7.658 -6.783 -3.923 1.00 90.56 92 ALA A O 1
ATOM 705 N N . GLY A 1 93 ? -8.419 -6.375 -1.834 1.00 88.56 93 GLY A N 1
ATOM 706 C CA . GLY A 1 93 ? -7.947 -7.613 -1.221 1.00 88.56 93 GLY A CA 1
ATOM 707 C C . GLY A 1 93 ? -6.452 -7.599 -0.914 1.00 88.56 93 GLY A C 1
ATOM 708 O O . GLY A 1 93 ? -5.809 -8.645 -0.991 1.00 88.56 93 GLY A O 1
ATOM 709 N N . CYS A 1 94 ? -5.878 -6.430 -0.613 1.00 89.44 94 CYS A N 1
ATOM 710 C CA . CYS A 1 94 ? -4.492 -6.348 -0.168 1.00 89.44 94 CYS A CA 1
ATOM 711 C C . CYS A 1 94 ? -4.325 -7.118 1.158 1.00 89.44 94 CYS A C 1
ATOM 713 O O . CYS A 1 94 ? -5.095 -6.890 2.097 1.00 89.44 94 CYS A O 1
ATOM 715 N N . PRO A 1 95 ? -3.344 -8.031 1.268 1.00 89.56 95 PRO A N 1
ATOM 716 C CA . PRO A 1 95 ? -3.164 -8.842 2.463 1.00 89.56 95 PRO A CA 1
ATOM 717 C C . PRO A 1 95 ? -2.738 -7.969 3.647 1.00 89.56 95 PRO A C 1
ATOM 719 O O . PRO A 1 95 ? -1.672 -7.357 3.626 1.00 89.56 95 PRO A O 1
ATOM 722 N N . VAL A 1 96 ? -3.569 -7.941 4.693 1.00 88.06 96 VAL A N 1
ATOM 723 C CA . VAL A 1 96 ? -3.317 -7.174 5.928 1.00 88.06 96 VAL A CA 1
ATOM 724 C C . VAL A 1 96 ? -2.187 -7.788 6.765 1.00 88.06 96 VAL A C 1
ATOM 726 O O . VAL A 1 96 ? -1.548 -7.077 7.530 1.00 88.06 96 VAL A O 1
ATOM 729 N N . GLY A 1 97 ? -1.895 -9.083 6.591 1.00 88.94 97 GLY A N 1
ATOM 730 C CA . GLY A 1 97 ? -0.851 -9.772 7.352 1.00 88.94 97 GLY A CA 1
ATOM 731 C C . GLY A 1 97 ? -1.198 -9.839 8.839 1.00 88.94 97 GLY A C 1
ATOM 732 O O . GLY A 1 97 ? -2.273 -10.321 9.202 1.00 88.94 97 GLY A O 1
ATOM 733 N N . ASP A 1 98 ? -0.294 -9.354 9.690 1.00 90.19 98 ASP A N 1
ATOM 734 C CA . ASP A 1 98 ? -0.534 -9.229 11.128 1.00 90.19 98 ASP A CA 1
ATOM 735 C C . ASP A 1 98 ? -1.514 -8.079 11.424 1.00 90.19 98 ASP A C 1
ATOM 737 O O . ASP A 1 98 ? -1.222 -6.895 11.233 1.00 90.19 98 ASP A O 1
ATOM 741 N N . TYR A 1 99 ? -2.695 -8.443 11.925 1.00 89.38 99 TYR A N 1
ATOM 742 C CA . TYR A 1 99 ? -3.745 -7.492 12.273 1.00 89.38 99 TYR A CA 1
ATOM 743 C C . TYR A 1 99 ? -3.324 -6.509 13.373 1.00 89.38 99 TYR A C 1
ATOM 745 O O . TYR A 1 99 ? -3.712 -5.343 13.314 1.00 89.38 99 TYR A O 1
ATOM 753 N N . GLU A 1 100 ? -2.546 -6.939 14.371 1.00 90.88 100 GLU A N 1
ATOM 754 C CA . GLU A 1 100 ? -2.125 -6.044 15.454 1.00 90.88 100 GLU A CA 1
ATOM 755 C C . GLU A 1 100 ? -1.080 -5.040 14.967 1.00 90.88 100 GLU A C 1
ATOM 757 O O . GLU A 1 100 ? -1.145 -3.869 15.344 1.00 90.88 100 GLU A O 1
ATOM 762 N N . ALA A 1 101 ? -0.187 -5.451 14.062 1.00 91.06 101 ALA A N 1
ATOM 763 C CA . ALA A 1 101 ? 0.747 -4.538 13.406 1.00 91.06 101 ALA A CA 1
ATOM 764 C C . ALA A 1 101 ? 0.006 -3.483 12.564 1.00 91.06 101 ALA A C 1
ATOM 766 O O . ALA A 1 101 ? 0.263 -2.283 12.695 1.00 91.06 101 ALA A O 1
ATOM 767 N N . ALA A 1 102 ? -0.983 -3.905 11.769 1.00 90.31 102 ALA A N 1
ATOM 768 C CA . ALA A 1 102 ? -1.825 -2.993 10.997 1.00 90.31 102 ALA A CA 1
ATOM 769 C C . ALA A 1 102 ? -2.614 -2.030 11.907 1.00 90.31 102 ALA A C 1
ATOM 771 O O . ALA A 1 102 ? -2.689 -0.826 11.645 1.00 90.31 102 ALA A O 1
ATOM 772 N N . ARG A 1 103 ? -3.160 -2.530 13.022 1.00 92.50 103 ARG A N 1
ATOM 773 C CA . ARG A 1 103 ? -3.861 -1.707 14.017 1.00 92.50 103 ARG A CA 1
ATOM 774 C C . ARG A 1 103 ? -2.926 -0.688 14.666 1.00 92.50 103 ARG A C 1
ATOM 776 O O . ARG A 1 103 ? -3.307 0.472 14.805 1.00 92.50 103 ARG A O 1
ATOM 783 N N . ALA A 1 104 ? -1.706 -1.085 15.026 1.00 93.06 104 ALA A N 1
ATOM 784 C CA . ALA A 1 104 ? -0.699 -0.183 15.578 1.00 93.06 104 ALA A CA 1
ATOM 785 C C . ALA A 1 104 ? -0.342 0.942 14.591 1.00 93.06 104 ALA A C 1
ATOM 787 O O . ALA A 1 104 ? -0.297 2.107 14.989 1.00 93.06 104 ALA A O 1
ATOM 788 N N . ALA A 1 105 ? -0.189 0.623 13.301 1.00 91.25 105 ALA A N 1
ATOM 789 C CA . ALA A 1 105 ? 0.040 1.624 12.258 1.00 91.25 105 ALA A CA 1
ATOM 790 C C . ALA A 1 105 ? -1.124 2.627 12.144 1.00 91.25 105 ALA A C 1
ATOM 792 O O . ALA A 1 105 ? -0.893 3.834 12.085 1.00 91.25 105 ALA A O 1
ATOM 793 N N . ALA A 1 106 ? -2.372 2.147 12.201 1.00 91.25 106 ALA A N 1
ATOM 794 C CA . ALA A 1 106 ? -3.563 2.999 12.190 1.00 91.25 106 ALA A CA 1
ATOM 795 C C . ALA A 1 106 ? -3.645 3.926 13.420 1.00 91.25 106 ALA A C 1
ATOM 797 O O . ALA A 1 106 ? -4.047 5.085 13.303 1.00 91.25 106 ALA A O 1
ATOM 798 N N . VAL A 1 107 ? -3.241 3.441 14.601 1.00 92.12 107 VAL A N 1
ATOM 799 C CA . VAL A 1 107 ? -3.169 4.247 15.834 1.00 92.12 107 VAL A CA 1
ATOM 800 C C . VAL A 1 107 ? -2.083 5.320 15.734 1.00 92.12 107 VAL A C 1
ATOM 802 O O . VAL A 1 107 ? -2.307 6.447 16.176 1.00 92.12 107 VAL A O 1
ATOM 805 N N . GLY A 1 108 ? -0.945 5.001 15.113 1.00 89.25 108 GLY A N 1
ATOM 806 C CA . GLY A 1 108 ? 0.174 5.926 14.905 1.00 89.25 108 GLY A CA 1
ATOM 807 C C . GLY A 1 108 ? -0.125 7.105 13.971 1.00 89.25 108 GLY A C 1
ATOM 808 O O . GLY A 1 108 ? 0.636 8.069 13.957 1.00 89.25 108 GLY A O 1
ATOM 809 N N . ARG A 1 109 ? -1.242 7.078 13.230 1.00 89.25 109 ARG A N 1
ATOM 810 C CA . ARG A 1 109 ? -1.599 8.142 12.284 1.00 89.25 109 ARG A CA 1
ATOM 811 C C . ARG A 1 109 ? -1.771 9.509 12.953 1.00 89.25 109 ARG A C 1
ATOM 813 O O . ARG A 1 109 ? -2.411 9.592 14.010 1.00 89.25 109 ARG A O 1
ATOM 820 N N . PRO A 1 110 ? -1.342 10.596 12.283 1.00 84.50 110 PRO A N 1
ATOM 821 C CA . PRO A 1 110 ? -1.559 11.959 12.763 1.00 84.50 110 PRO A CA 1
ATOM 822 C C . PRO A 1 110 ? -3.027 12.403 12.659 1.00 84.50 110 PRO A C 1
ATOM 824 O O . PRO A 1 110 ? -3.480 13.227 13.448 1.00 84.50 110 PRO A O 1
ATOM 827 N N . SE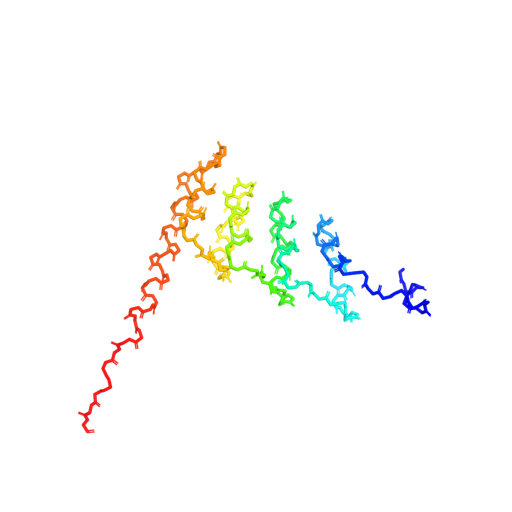R A 1 111 ? -3.787 11.865 11.701 1.00 86.12 111 SER A N 1
ATOM 828 C CA . SER A 1 111 ? -5.191 12.215 11.462 1.00 86.12 111 SER A CA 1
ATOM 829 C C . SER A 1 111 ? -5.976 11.035 10.882 1.00 86.12 111 SER A C 1
ATOM 831 O O . SER A 1 111 ? -5.408 10.115 10.283 1.00 86.12 111 SER A O 1
ATOM 833 N N . GLY A 1 112 ? -7.299 11.042 11.087 1.00 87.25 112 GLY A N 1
ATOM 834 C CA . GLY A 1 112 ? -8.182 10.008 10.538 1.00 87.25 112 GLY A CA 1
ATOM 835 C C . GLY A 1 112 ? -8.053 8.633 11.203 1.00 87.25 112 GLY A C 1
ATOM 836 O O . GLY A 1 112 ? -8.406 7.627 10.595 1.00 87.25 112 GLY A O 1
ATOM 837 N N . ARG A 1 113 ? -7.534 8.576 12.438 1.00 91.62 113 ARG A N 1
ATOM 838 C CA . ARG A 1 113 ? -7.308 7.334 13.198 1.00 91.62 113 ARG A CA 1
ATOM 839 C C . ARG A 1 113 ? -8.566 6.480 13.326 1.00 91.62 113 ARG A C 1
ATOM 841 O O . ARG A 1 113 ? -8.518 5.288 13.050 1.00 91.62 113 ARG A O 1
ATOM 848 N N . GLU A 1 114 ? -9.672 7.078 13.760 1.00 91.44 114 GLU A N 1
ATOM 849 C CA . GLU A 1 114 ? -10.928 6.352 13.982 1.00 91.44 114 GLU A CA 1
ATOM 850 C C . GLU A 1 114 ? -11.464 5.752 12.682 1.00 91.44 114 GLU A C 1
ATOM 852 O O . GLU A 1 114 ? -11.857 4.589 12.660 1.00 91.44 114 GLU A O 1
ATOM 857 N N . GLU A 1 115 ? -11.393 6.497 11.575 1.00 92.56 115 GLU A N 1
ATOM 858 C CA . GLU A 1 115 ? -11.805 5.981 10.270 1.00 92.56 115 GLU A CA 1
ATOM 859 C C . GLU A 1 115 ? -10.874 4.857 9.790 1.00 92.56 115 GLU A C 1
ATOM 861 O O . GLU A 1 115 ? -11.354 3.830 9.315 1.00 92.56 115 GLU A O 1
ATOM 866 N N . ALA A 1 116 ? -9.555 4.987 9.971 1.00 91.62 116 ALA A N 1
ATOM 867 C CA . ALA A 1 116 ? -8.599 3.931 9.629 1.00 91.62 116 ALA A CA 1
ATOM 868 C C . ALA A 1 116 ? -8.836 2.638 10.435 1.00 91.62 116 ALA A C 1
ATOM 870 O O . ALA A 1 116 ? -8.798 1.541 9.872 1.00 91.62 116 ALA A O 1
ATOM 871 N N . LEU A 1 117 ? -9.125 2.755 11.735 1.00 93.00 117 LEU A N 1
ATOM 872 C CA . LEU A 1 117 ? -9.487 1.620 12.588 1.00 93.00 117 LEU A CA 1
ATOM 873 C C . LEU A 1 117 ? -10.822 1.001 12.162 1.00 93.00 117 LEU A C 1
ATOM 875 O O . LEU A 1 117 ? -10.907 -0.217 12.013 1.00 93.00 117 LEU A O 1
ATOM 879 N N . GLY A 1 118 ? -11.831 1.827 11.878 1.00 93.38 118 GLY A N 1
ATOM 880 C CA . GLY A 1 118 ? -13.124 1.365 11.377 1.00 93.38 118 GLY A CA 1
ATOM 881 C C . GLY A 1 118 ? -13.005 0.616 10.047 1.00 93.38 118 GLY A C 1
ATOM 882 O O . GLY A 1 118 ? -13.645 -0.417 9.854 1.00 93.38 118 GLY A O 1
ATOM 883 N N . LEU A 1 119 ? -12.131 1.072 9.143 1.00 93.12 119 LEU A N 1
ATOM 884 C CA . LEU A 1 119 ? -11.834 0.382 7.885 1.00 93.12 119 LEU A CA 1
ATOM 885 C C . LEU A 1 119 ? -11.217 -1.007 8.118 1.00 93.12 119 LEU A C 1
ATOM 887 O O . LEU A 1 119 ? -11.642 -1.978 7.482 1.00 93.12 119 LEU A O 1
ATOM 891 N N . LEU A 1 120 ? -10.255 -1.117 9.040 1.00 91.88 120 LEU A N 1
ATOM 892 C CA . LEU A 1 120 ? -9.636 -2.390 9.420 1.00 91.88 120 LEU A CA 1
ATOM 893 C C . LEU A 1 120 ? -10.637 -3.362 10.050 1.00 91.88 120 LEU A C 1
ATOM 895 O O . LEU A 1 120 ? -10.690 -4.532 9.664 1.00 91.88 120 LEU A O 1
ATOM 899 N N . GLU A 1 121 ? -11.451 -2.887 10.989 1.00 91.38 121 GLU A N 1
ATOM 900 C CA . GLU A 1 121 ? -12.470 -3.701 11.651 1.00 91.38 121 GLU A CA 1
ATOM 901 C C . GLU A 1 121 ? -13.530 -4.183 10.659 1.00 91.38 121 GLU A C 1
ATOM 903 O O . GLU A 1 121 ? -13.843 -5.376 10.614 1.00 91.38 121 GLU A O 1
ATOM 908 N N . ALA A 1 122 ? -14.015 -3.292 9.790 1.00 90.75 122 ALA A N 1
ATOM 909 C CA . ALA A 1 122 ? -14.962 -3.640 8.739 1.00 90.75 122 ALA A CA 1
ATOM 910 C C . ALA A 1 122 ? -14.378 -4.661 7.751 1.00 90.75 122 ALA A C 1
ATOM 912 O O . ALA A 1 122 ? -15.092 -5.542 7.266 1.00 90.75 122 ALA A O 1
ATOM 913 N N . HIS A 1 123 ? -13.087 -4.567 7.422 1.00 89.94 123 HIS A N 1
ATOM 914 C CA . HIS A 1 123 ? -12.414 -5.570 6.595 1.00 89.94 123 HIS A CA 1
ATOM 915 C C . HIS A 1 123 ? -12.298 -6.920 7.327 1.00 89.94 123 HIS A C 1
ATOM 917 O O . HIS A 1 123 ? -12.616 -7.956 6.745 1.00 89.94 123 HIS A O 1
ATOM 923 N N . ARG A 1 124 ? -11.937 -6.923 8.618 1.00 88.38 124 ARG A N 1
ATOM 924 C CA . ARG A 1 124 ? -11.843 -8.138 9.449 1.00 88.38 124 ARG A CA 1
ATOM 925 C C . ARG A 1 124 ? -13.182 -8.860 9.601 1.00 88.38 124 ARG A C 1
ATOM 927 O O . ARG A 1 124 ? -13.225 -10.088 9.583 1.00 88.38 124 ARG A O 1
ATOM 934 N N . GLN A 1 125 ? -14.276 -8.125 9.775 1.00 87.75 125 GLN A N 1
ATOM 935 C CA . GLN A 1 125 ? -15.611 -8.721 9.864 1.00 87.75 125 GLN A CA 1
ATOM 936 C C . GLN A 1 125 ? -16.013 -9.382 8.540 1.00 87.75 125 GLN A C 1
ATOM 938 O O . GLN A 1 125 ? -16.486 -10.518 8.544 1.00 87.75 125 GLN A O 1
ATOM 943 N N . ARG A 1 126 ? -15.746 -8.719 7.405 1.00 86.00 126 ARG A N 1
ATOM 944 C CA . ARG A 1 126 ? -16.006 -9.267 6.064 1.00 86.00 126 ARG A CA 1
ATOM 945 C C . ARG A 1 126 ? -15.203 -10.536 5.785 1.00 86.00 126 ARG A C 1
ATOM 947 O O . ARG A 1 126 ? -15.771 -11.519 5.315 1.00 86.00 126 ARG A O 1
ATOM 95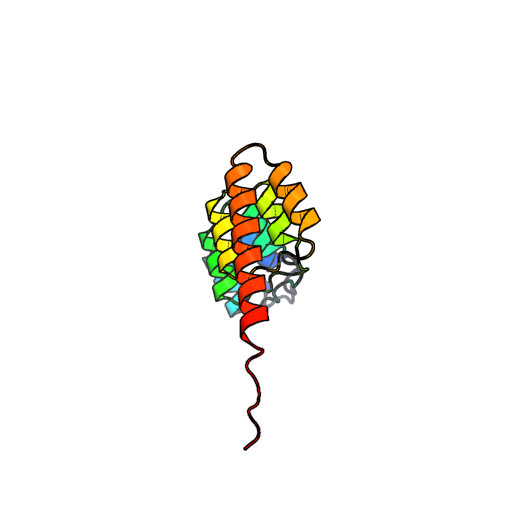4 N N . THR A 1 127 ? -13.913 -10.551 6.114 1.00 80.81 127 THR A N 1
ATOM 955 C CA . THR A 1 127 ? -13.068 -11.737 5.903 1.00 80.81 127 THR A CA 1
ATOM 956 C C . THR A 1 127 ? -13.458 -12.894 6.821 1.00 80.81 127 THR A C 1
ATOM 958 O O . THR A 1 127 ? -13.520 -14.029 6.361 1.00 80.81 127 THR A O 1
ATOM 961 N N . ARG A 1 128 ? -13.819 -12.637 8.086 1.00 78.69 128 ARG A N 1
ATOM 962 C CA . ARG A 1 128 ? -14.327 -13.683 8.998 1.00 78.69 128 ARG A CA 1
ATOM 963 C C . ARG A 1 128 ? -15.680 -14.249 8.561 1.00 78.69 128 ARG A C 1
ATOM 965 O O . ARG A 1 128 ? -15.872 -15.459 8.634 1.00 78.69 128 ARG A O 1
ATOM 972 N N . GLY A 1 129 ? -16.592 -13.399 8.086 1.00 70.69 129 GLY A N 1
ATOM 973 C CA . GLY A 1 129 ? -17.894 -13.825 7.567 1.00 70.69 129 GLY A CA 1
ATOM 974 C C . GLY A 1 129 ? -17.780 -14.696 6.312 1.00 70.69 129 GLY A C 1
ATOM 975 O O . GLY A 1 129 ? -18.497 -15.685 6.188 1.00 70.69 129 GLY A O 1
ATOM 976 N N . ALA A 1 130 ? -16.826 -14.392 5.426 1.00 64.81 130 ALA A N 1
ATOM 977 C CA . ALA A 1 130 ? -16.563 -15.197 4.234 1.00 64.81 130 ALA A CA 1
ATOM 978 C C . ALA A 1 130 ? -16.062 -16.616 4.567 1.00 64.81 130 ALA A C 1
ATOM 980 O O . ALA A 1 130 ? -16.468 -17.574 3.918 1.00 64.81 130 ALA A O 1
ATOM 981 N N . VAL A 1 131 ? -15.228 -16.773 5.602 1.00 59.62 131 VAL A N 1
ATOM 982 C CA . VAL A 1 131 ? -14.710 -18.090 6.023 1.00 59.62 131 VAL A CA 1
ATOM 983 C C . VAL A 1 131 ? -15.789 -18.930 6.719 1.00 59.62 131 VAL A C 1
ATOM 985 O O . VAL A 1 131 ? -15.822 -20.147 6.556 1.00 59.62 131 VAL A O 1
ATOM 988 N N . ALA A 1 132 ? -16.712 -18.297 7.449 1.00 60.06 132 ALA A N 1
ATOM 989 C CA . ALA A 1 132 ? -17.813 -18.991 8.121 1.00 60.06 132 ALA A CA 1
ATOM 990 C C . ALA A 1 132 ? -18.910 -19.499 7.157 1.00 60.06 132 ALA A C 1
ATOM 992 O O . ALA A 1 132 ? -19.648 -20.415 7.508 1.00 60.06 132 ALA A O 1
ATOM 993 N N . GLY A 1 133 ? -19.015 -18.941 5.944 1.00 55.50 133 GLY A N 1
ATOM 994 C CA . GLY A 1 133 ? -20.056 -19.283 4.963 1.00 55.50 133 GLY A CA 1
ATOM 995 C C . GLY A 1 133 ? -19.786 -20.513 4.084 1.00 55.50 133 GLY A C 1
ATOM 996 O O . GLY A 1 133 ? -20.678 -20.926 3.351 1.00 55.50 133 GLY A O 1
ATOM 997 N N . VAL A 1 134 ? -18.590 -21.112 4.137 1.00 55.28 134 VAL A N 1
ATOM 998 C CA . VAL A 1 134 ? -18.198 -22.245 3.260 1.00 55.28 134 VAL A CA 1
ATOM 999 C C . VAL A 1 134 ? -18.440 -23.618 3.923 1.00 55.28 134 VAL A C 1
ATOM 1001 O O . VAL A 1 134 ? -18.230 -24.660 3.312 1.00 55.28 134 VAL A O 1
ATOM 1004 N N . GLY A 1 135 ? -18.946 -23.647 5.160 1.00 50.91 135 GLY A N 1
ATOM 1005 C CA . GLY A 1 135 ? -19.276 -24.871 5.902 1.00 50.91 135 GLY A CA 1
ATOM 1006 C C . GLY A 1 135 ? -20.776 -25.176 5.956 1.00 50.91 135 GLY A C 1
ATOM 1007 O O . GLY A 1 135 ? -21.344 -25.203 7.043 1.00 50.91 135 GLY A O 1
ATOM 1008 N N . GLY A 1 136 ? -21.433 -25.378 4.810 1.00 44.56 136 GLY A N 1
ATOM 1009 C CA . GLY A 1 136 ? -22.792 -25.941 4.742 1.00 44.56 1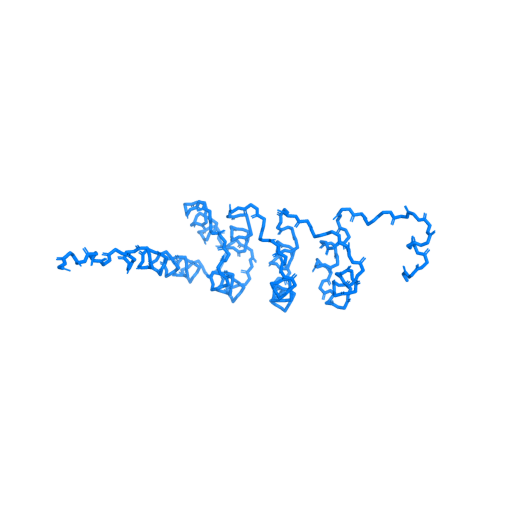36 GLY A CA 1
ATOM 1010 C C . GLY A 1 136 ? -22.740 -27.462 4.536 1.00 44.56 136 GLY A C 1
ATOM 1011 O O . GLY A 1 136 ? -21.886 -27.918 3.777 1.00 44.56 136 GLY A O 1
ATOM 1012 N N . PRO A 1 137 ? -23.588 -28.263 5.211 1.00 49.53 137 PRO A N 1
ATOM 1013 C CA . PRO A 1 137 ? -23.379 -29.698 5.356 1.00 49.53 137 PRO A CA 1
ATOM 1014 C C . PRO A 1 137 ? -23.511 -30.410 4.011 1.00 49.53 137 PRO A C 1
ATOM 1016 O O . PRO A 1 137 ? -24.495 -30.232 3.293 1.00 49.53 137 PRO A O 1
ATOM 1019 N N . VAL A 1 138 ? -22.532 -31.262 3.704 1.00 57.81 138 VAL A N 1
ATOM 1020 C CA . VAL A 1 138 ? -22.659 -32.283 2.663 1.00 57.81 138 VAL A CA 1
ATOM 1021 C C . VAL A 1 138 ? -23.724 -33.258 3.166 1.00 57.81 138 VAL A C 1
ATOM 1023 O O . VAL A 1 138 ? -23.447 -34.149 3.964 1.00 57.81 138 VAL A O 1
ATOM 1026 N N . GLY A 1 139 ? -24.979 -32.978 2.819 1.00 57.09 139 GLY A N 1
ATOM 1027 C CA . GLY A 1 139 ? -26.119 -33.818 3.143 1.00 57.09 139 GLY A CA 1
ATOM 1028 C C . GLY A 1 139 ? -25.982 -35.140 2.406 1.00 57.09 139 GLY A C 1
ATOM 1029 O O . GLY A 1 139 ? -26.099 -35.191 1.186 1.00 57.09 139 GLY A O 1
ATOM 1030 N N . SER A 1 140 ? -25.703 -36.192 3.161 1.00 58.50 140 SER A N 1
ATOM 1031 C CA . SER A 1 140 ? -25.844 -37.580 2.754 1.00 58.50 140 SER A CA 1
ATOM 1032 C C . SER A 1 140 ? -27.328 -37.932 2.645 1.00 58.50 140 SER A C 1
ATOM 1034 O O . SER A 1 140 ? -28.016 -37.940 3.662 1.00 58.50 140 SER A O 1
ATOM 1036 N N . TYR A 1 141 ? -27.786 -38.248 1.432 1.00 55.34 141 TYR A N 1
ATOM 1037 C CA . TYR A 1 141 ? -28.942 -39.108 1.153 1.00 55.34 141 TYR A CA 1
ATOM 1038 C C . TYR A 1 141 ? -28.693 -39.889 -0.135 1.00 55.34 141 TYR A C 1
ATOM 1040 O O . TYR A 1 141 ? -28.197 -39.270 -1.104 1.00 55.34 141 TYR A O 1
#

InterPro domains:
  IPR036770 Ankyrin repeat-containing domain superfamily [G3DSA:1.25.40.20] (4-122)
  IPR036770 Ankyrin repeat-containing domain superfamily [SSF48403] (15-99)
  IPR052050 Secreted Effector and Ankyrin Repeat [PTHR46586] (2-123)

Secondary structure (DSSP, 8-state):
-HHHHTTT-PPPTTHHHHHHHHT-HHHHHHHHHTTPPPPTTSHHHHHHHHHT-HHHHHHHHHTT----STTHHHHHHHHHS-HHHHHHHHHTT----SHHHHHHHHHH-SS-HHHHHHHHHHHHHHHHHHHHTT-------

Organism: Gonium pectorale (NCBI:txid33097)